Protein AF-A0AAW1TQQ9-F1 (afdb_monomer_lite)

InterPro domains:
  IPR001971 Small ribosomal subunit protein uS11 [PF00411] (1-68)
  IPR001971 Small ribosomal subunit protein uS11 [PTHR11759] (1-68)
  IPR036967 Small ribosomal subunit protein uS11 superfamily [G3DSA:3.30.420.80] (19-71)

Radius of gyration: 15.38 Å; chains: 1; bounding box: 36×35×35 Å

pLDDT: mean 80.41, std 11.08, range [51.25, 92.69]

Foldseek 3Di:
DQDPDPVCCLPLVVLLPDAAAAAL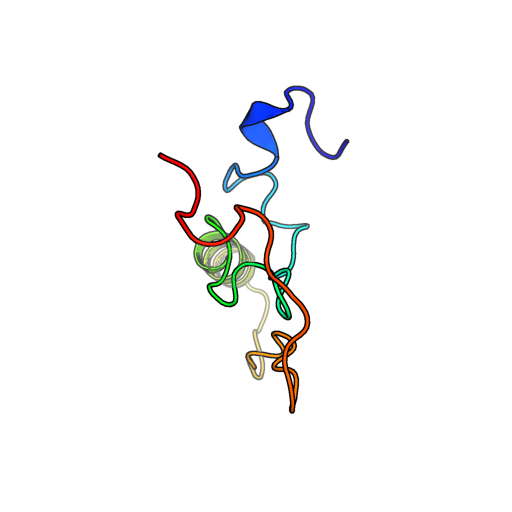DDLDTGNNPVVNVVVCVVVVHDDDDDDRPHDDDPDHDDHPQPPVRDD

Structure (mmCIF, N/CA/C/O backbone):
data_AF-A0AAW1TQQ9-F1
#
_entry.id   AF-A0AAW1TQQ9-F1
#
loop_
_atom_site.group_PDB
_atom_site.id
_atom_site.type_symbol
_atom_site.label_atom_id
_atom_site.label_alt_id
_atom_site.label_comp_id
_atom_site.label_asym_id
_atom_site.label_entity_id
_atom_site.label_seq_id
_atom_site.pdbx_PDB_ins_code
_atom_site.Cartn_x
_atom_site.Cartn_y
_atom_site.Cartn_z
_atom_site.occupancy
_atom_site.B_iso_or_equiv
_atom_site.auth_seq_id
_atom_site.auth_comp_id
_atom_site.auth_asym_id
_atom_site.auth_atom_id
_atom_site.pdbx_PDB_model_num
ATOM 1 N N . MET A 1 1 ? -8.655 11.634 -9.512 1.00 51.25 1 MET A N 1
ATOM 2 C CA . MET A 1 1 ? -7.573 11.609 -8.504 1.00 51.25 1 MET A CA 1
ATOM 3 C C . MET A 1 1 ? -8.210 11.633 -7.123 1.00 51.25 1 MET A C 1
ATOM 5 O O . MET A 1 1 ? -9.219 12.307 -6.959 1.00 51.25 1 MET A O 1
ATOM 9 N N . LYS A 1 2 ? -7.712 10.835 -6.169 1.00 56.16 2 LYS A N 1
ATOM 10 C CA . LYS A 1 2 ? -8.321 10.686 -4.825 1.00 56.16 2 LYS A CA 1
ATOM 11 C C . LYS A 1 2 ? -7.994 11.852 -3.876 1.00 56.16 2 LYS A C 1
ATOM 13 O O . LYS A 1 2 ? -8.587 11.946 -2.810 1.00 56.16 2 LYS A O 1
ATOM 18 N N . VAL A 1 3 ? -7.100 12.750 -4.286 1.00 60.72 3 VAL A N 1
ATOM 19 C CA . VAL A 1 3 ? -6.670 13.955 -3.566 1.00 60.72 3 VAL A CA 1
ATOM 20 C C . VAL A 1 3 ? -6.358 15.073 -4.566 1.00 60.72 3 VAL A C 1
ATOM 22 O O . VAL A 1 3 ? -6.179 14.812 -5.754 1.00 60.72 3 VAL A O 1
ATOM 25 N N . LYS A 1 4 ? -6.344 16.325 -4.091 1.00 72.31 4 LYS A N 1
ATOM 26 C CA . LYS A 1 4 ? -6.258 17.539 -4.925 1.00 72.31 4 LYS A CA 1
ATOM 27 C C . LYS A 1 4 ? -4.842 17.838 -5.442 1.00 72.31 4 LYS A C 1
ATOM 29 O O . LYS A 1 4 ? -4.703 18.626 -6.369 1.00 72.31 4 LYS A O 1
ATOM 34 N N . ALA A 1 5 ? -3.816 17.232 -4.845 1.00 76.62 5 ALA A N 1
ATOM 35 C CA . ALA A 1 5 ? -2.426 17.379 -5.253 1.00 76.62 5 ALA A CA 1
ATOM 36 C C . ALA A 1 5 ? -1.811 16.015 -5.584 1.00 76.62 5 ALA A C 1
ATOM 38 O O . ALA A 1 5 ? -1.914 15.079 -4.792 1.00 76.62 5 ALA A O 1
ATOM 39 N N . ASP A 1 6 ? -1.099 15.933 -6.709 1.00 74.50 6 ASP A N 1
ATOM 40 C CA . ASP A 1 6 ? -0.462 14.695 -7.189 1.00 74.50 6 ASP A CA 1
ATOM 41 C C . ASP A 1 6 ? 0.582 14.139 -6.203 1.00 74.50 6 ASP A C 1
ATOM 43 O O . ASP A 1 6 ? 0.827 12.937 -6.137 1.00 74.50 6 ASP A O 1
ATOM 47 N N . ARG A 1 7 ? 1.186 15.010 -5.380 1.00 73.38 7 ARG A N 1
ATOM 48 C CA . ARG A 1 7 ? 2.128 14.603 -4.323 1.00 73.38 7 ARG A CA 1
ATOM 49 C C . ARG A 1 7 ? 1.464 13.820 -3.191 1.00 73.38 7 ARG A C 1
ATOM 51 O O . ARG A 1 7 ? 2.133 13.017 -2.544 1.00 73.38 7 ARG A O 1
ATOM 58 N N . ASP A 1 8 ? 0.175 14.046 -2.957 1.00 72.06 8 ASP A N 1
ATOM 59 C CA . ASP A 1 8 ? -0.538 13.485 -1.812 1.00 72.06 8 ASP A CA 1
ATOM 60 C C . ASP A 1 8 ? -1.145 12.113 -2.121 1.00 72.06 8 ASP A C 1
ATOM 62 O O . ASP A 1 8 ? -1.715 11.479 -1.236 1.00 72.06 8 ASP A O 1
ATOM 66 N N . GLU A 1 9 ? -1.022 11.608 -3.350 1.00 66.19 9 GLU A N 1
ATOM 67 C CA . GLU A 1 9 ? -1.557 10.291 -3.721 1.00 66.19 9 GLU A CA 1
ATOM 68 C C . GLU A 1 9 ? -0.877 9.143 -2.956 1.00 66.19 9 GLU A C 1
ATOM 70 O O . GLU A 1 9 ? -1.483 8.094 -2.739 1.00 66.19 9 GLU A O 1
ATOM 75 N N . ALA A 1 10 ? 0.358 9.368 -2.493 1.00 64.38 10 ALA A N 1
ATOM 76 C CA . ALA A 1 10 ? 1.103 8.479 -1.600 1.00 64.38 10 ALA A CA 1
ATOM 77 C C . ALA A 1 10 ? 1.019 8.896 -0.116 1.00 64.38 10 ALA A C 1
ATOM 79 O O . ALA A 1 10 ? 1.705 8.318 0.730 1.00 64.38 10 ALA A O 1
ATOM 80 N N . SER A 1 11 ? 0.215 9.912 0.217 1.00 69.44 11 SER A N 1
ATOM 81 C CA . SER A 1 11 ? 0.001 10.343 1.598 1.00 69.44 11 SER A CA 1
AT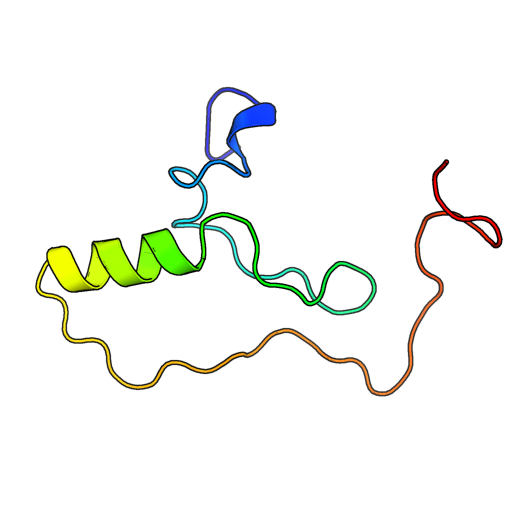OM 82 C C . SER A 1 11 ? -0.722 9.245 2.388 1.00 69.44 11 SER A C 1
ATOM 84 O O . SER A 1 11 ? -1.622 8.593 1.847 1.00 69.44 11 SER A O 1
ATOM 86 N N . PRO A 1 12 ? -0.434 9.077 3.692 1.00 67.56 12 PRO A N 1
ATOM 87 C CA . PRO A 1 12 ? -1.195 8.189 4.574 1.00 67.56 12 PRO A CA 1
ATOM 88 C C . PRO A 1 12 ? -2.712 8.427 4.530 1.00 67.56 12 PRO A C 1
ATOM 90 O O . PRO A 1 12 ? -3.483 7.504 4.783 1.00 67.56 12 PRO A O 1
ATOM 93 N N . TYR A 1 13 ? -3.134 9.649 4.185 1.00 61.41 13 TYR A N 1
ATOM 94 C CA . TYR A 1 13 ? -4.538 10.024 4.012 1.00 61.41 13 TYR A CA 1
ATOM 95 C C . TYR A 1 13 ? -5.170 9.387 2.758 1.00 61.41 13 TYR A C 1
ATOM 97 O O . TYR A 1 13 ? -6.315 8.946 2.792 1.00 61.41 13 TYR A O 1
ATOM 105 N N . ALA A 1 14 ? -4.412 9.272 1.662 1.00 61.66 14 ALA A N 1
ATOM 106 C CA . ALA A 1 14 ? -4.847 8.632 0.417 1.00 61.66 14 ALA A CA 1
ATOM 107 C C . ALA A 1 14 ? -4.697 7.096 0.448 1.00 61.66 14 ALA A C 1
ATOM 109 O O . ALA A 1 14 ? -5.402 6.383 -0.273 1.00 61.66 14 ALA A O 1
ATOM 110 N N . ALA A 1 15 ? -3.821 6.576 1.317 1.00 64.38 15 ALA A N 1
ATOM 111 C CA . ALA A 1 15 ? -3.524 5.150 1.450 1.00 64.38 15 ALA A CA 1
ATOM 112 C C . ALA A 1 15 ? -4.725 4.285 1.872 1.00 64.38 15 ALA A C 1
ATOM 114 O O . ALA A 1 15 ? -4.724 3.088 1.595 1.00 64.38 15 ALA A O 1
ATOM 115 N N . MET A 1 16 ? -5.785 4.875 2.447 1.00 58.66 16 MET A N 1
ATOM 116 C CA . MET A 1 16 ? -7.065 4.184 2.696 1.00 58.66 16 MET A CA 1
ATOM 117 C C . MET A 1 16 ? -7.661 3.533 1.440 1.00 58.66 16 MET A C 1
ATOM 119 O O . MET A 1 16 ? -8.530 2.672 1.543 1.00 58.66 16 MET A O 1
ATOM 123 N N . LEU A 1 17 ? -7.199 3.935 0.256 1.00 52.78 17 LEU A N 1
ATOM 124 C CA . LEU A 1 17 ? -7.789 3.571 -1.018 1.00 52.78 17 LEU A CA 1
ATOM 125 C C . LEU A 1 17 ? -6.786 2.961 -2.020 1.00 52.78 17 LEU A C 1
ATOM 127 O O . LEU A 1 17 ? -7.139 2.846 -3.202 1.00 52.78 17 LEU A O 1
ATOM 131 N N . ALA A 1 18 ? -5.562 2.616 -1.592 1.00 56.88 18 ALA A N 1
ATOM 132 C CA . ALA A 1 18 ? -4.467 2.184 -2.469 1.00 56.88 18 ALA A CA 1
ATOM 133 C C . ALA A 1 18 ? -3.841 0.841 -2.032 1.00 56.88 18 ALA A C 1
ATOM 135 O O . ALA A 1 18 ? -3.366 0.700 -0.909 1.00 56.88 18 ALA A O 1
ATOM 136 N N . GLY A 1 19 ? -3.822 -0.145 -2.939 1.00 62.12 19 GLY A N 1
ATOM 137 C CA . GLY A 1 19 ? -3.179 -1.454 -2.744 1.00 62.12 19 GLY A CA 1
ATOM 138 C C . GLY A 1 19 ? -1.721 -1.498 -3.227 1.00 62.12 19 GLY A C 1
ATOM 139 O O . GLY A 1 19 ? -1.275 -0.627 -3.978 1.00 62.12 19 GLY A O 1
ATOM 140 N N . ALA A 1 20 ? -0.969 -2.527 -2.817 1.00 65.44 20 ALA A N 1
ATOM 141 C CA . ALA A 1 20 ? 0.386 -2.776 -3.317 1.00 65.44 20 ALA A CA 1
ATOM 142 C C . ALA A 1 20 ? 0.354 -3.137 -4.814 1.00 65.44 20 ALA A C 1
ATOM 144 O O . ALA A 1 20 ? -0.491 -3.909 -5.261 1.00 65.44 20 ALA A O 1
ATOM 145 N N . THR A 1 21 ? 1.257 -2.562 -5.614 1.00 76.31 21 THR A N 1
ATOM 146 C CA . THR A 1 21 ? 1.177 -2.667 -7.084 1.00 76.31 21 THR A CA 1
ATOM 147 C C . THR A 1 21 ? 1.687 -4.007 -7.628 1.00 76.31 21 THR A C 1
ATOM 149 O O . THR A 1 21 ? 1.212 -4.449 -8.671 1.00 76.31 21 THR A O 1
ATOM 152 N N . GLY A 1 22 ? 2.646 -4.647 -6.945 1.00 80.94 22 GLY A N 1
ATOM 153 C CA . GLY A 1 22 ? 3.151 -5.986 -7.265 1.00 80.94 22 GLY A CA 1
ATOM 154 C C . GLY A 1 22 ? 3.812 -6.142 -8.641 1.00 80.94 22 GLY A C 1
ATOM 155 O O . GLY A 1 22 ? 4.144 -5.172 -9.336 1.00 80.94 22 GLY A O 1
ATOM 156 N N . GLY A 1 23 ? 4.046 -7.399 -9.024 1.00 84.00 23 GLY A N 1
ATOM 157 C CA . GLY A 1 23 ? 4.599 -7.776 -10.324 1.00 84.00 23 GLY A CA 1
ATOM 158 C C . GLY A 1 23 ? 5.980 -7.172 -10.585 1.00 84.00 23 GLY A C 1
ATOM 159 O O . GLY A 1 23 ? 6.926 -7.346 -9.816 1.00 84.00 23 GLY A O 1
ATOM 160 N N . ASN A 1 24 ? 6.083 -6.427 -11.685 1.00 81.50 24 ASN A N 1
ATOM 161 C CA . ASN A 1 24 ? 7.311 -5.759 -12.114 1.00 81.50 24 ASN A CA 1
ATOM 162 C C . ASN A 1 24 ? 7.607 -4.436 -11.397 1.00 81.50 24 ASN A C 1
ATOM 164 O O . ASN A 1 24 ? 8.669 -3.838 -11.604 1.00 81.50 24 ASN A O 1
ATOM 168 N N . LYS A 1 25 ? 6.678 -3.958 -10.569 1.00 84.00 25 LYS A N 1
ATOM 169 C CA . LYS A 1 25 ? 6.827 -2.742 -9.764 1.00 84.00 25 LYS A CA 1
ATOM 170 C C . LYS A 1 25 ? 7.260 -3.122 -8.347 1.00 84.00 25 LYS A C 1
ATOM 172 O O . LYS A 1 25 ? 7.915 -4.147 -8.159 1.00 84.00 25 LYS A O 1
ATOM 177 N N . THR A 1 26 ? 7.031 -2.251 -7.369 1.00 81.75 26 THR A N 1
ATOM 178 C CA . THR A 1 26 ? 7.371 -2.554 -5.979 1.00 81.75 26 THR A CA 1
ATOM 179 C C . THR A 1 26 ? 6.466 -3.657 -5.437 1.00 81.75 26 THR A C 1
ATOM 181 O O . THR A 1 26 ? 5.255 -3.643 -5.659 1.00 81.75 26 THR A O 1
ATOM 184 N N . LYS A 1 27 ? 7.081 -4.612 -4.738 1.00 85.25 27 LYS A N 1
ATOM 185 C CA . LYS A 1 27 ? 6.385 -5.644 -3.961 1.00 85.25 27 LYS A CA 1
ATOM 186 C C . LYS A 1 27 ? 6.189 -5.214 -2.506 1.00 85.25 27 LYS A C 1
ATOM 188 O O . LYS A 1 27 ? 5.443 -5.847 -1.780 1.00 85.25 27 LYS A O 1
ATOM 193 N N . ALA A 1 28 ? 6.869 -4.148 -2.081 1.00 82.69 28 ALA A N 1
ATOM 194 C CA . ALA A 1 28 ? 6.695 -3.610 -0.746 1.00 82.69 28 ALA A CA 1
ATOM 195 C C . ALA A 1 28 ? 5.347 -2.873 -0.661 1.00 82.69 28 ALA A C 1
ATOM 197 O O . ALA A 1 28 ? 5.024 -2.108 -1.582 1.00 82.69 28 ALA A O 1
ATOM 198 N N . PRO A 1 29 ? 4.590 -3.056 0.432 1.00 83.00 29 PRO A N 1
ATOM 199 C CA . PRO A 1 29 ? 3.419 -2.245 0.724 1.00 83.00 29 PRO A CA 1
ATOM 200 C C . PRO A 1 29 ? 3.760 -0.752 0.694 1.00 83.00 29 PRO A C 1
ATOM 202 O O . PRO A 1 29 ? 4.833 -0.334 1.133 1.00 83.00 29 PRO A O 1
ATOM 205 N N . GLY A 1 30 ? 2.843 0.053 0.158 1.00 83.00 30 GLY A N 1
ATOM 206 C CA . GLY A 1 30 ? 3.041 1.493 0.033 1.00 83.00 30 GLY A CA 1
ATOM 207 C C . GLY A 1 30 ? 3.085 2.218 1.386 1.00 83.00 30 GLY A C 1
ATOM 208 O O . GLY A 1 30 ? 2.586 1.700 2.396 1.00 83.00 30 GLY A O 1
ATOM 209 N N . PRO A 1 31 ? 3.645 3.441 1.416 1.00 78.75 31 PRO A N 1
ATOM 210 C CA . PRO A 1 31 ? 3.564 4.300 2.589 1.00 78.75 31 PRO A CA 1
ATOM 211 C C . PRO A 1 31 ? 2.086 4.530 2.938 1.00 78.75 31 PRO A C 1
ATOM 213 O O . PRO A 1 31 ? 1.305 5.010 2.125 1.00 78.75 31 PRO A O 1
ATOM 216 N N . GLY A 1 32 ? 1.693 4.112 4.141 1.00 82.38 32 GLY A N 1
ATOM 217 C CA . GLY A 1 32 ? 0.319 4.213 4.637 1.00 82.38 32 GLY A CA 1
ATOM 218 C C . GLY A 1 32 ? -0.445 2.889 4.768 1.00 82.38 32 GLY A C 1
ATOM 219 O O . GLY A 1 32 ? -1.507 2.867 5.386 1.00 82.38 32 GLY A O 1
ATOM 220 N N . ALA A 1 33 ? 0.107 1.756 4.320 1.00 83.75 33 ALA A N 1
ATOM 221 C CA . ALA A 1 33 ? -0.530 0.448 4.536 1.00 83.75 33 ALA A CA 1
ATOM 222 C C . ALA A 1 33 ? -0.801 0.169 6.033 1.00 83.75 33 ALA A C 1
ATOM 224 O O . ALA A 1 33 ? -1.899 -0.211 6.434 1.00 83.75 33 ALA A O 1
ATOM 225 N N . GLN A 1 34 ? 0.183 0.451 6.891 1.00 87.12 34 GLN A N 1
ATOM 226 C CA . GLN A 1 34 ? 0.054 0.280 8.342 1.00 87.12 34 GLN A CA 1
ATOM 227 C C . GLN A 1 34 ? -0.864 1.317 9.002 1.00 87.12 34 GLN A C 1
ATOM 229 O O . GLN A 1 34 ? -1.528 1.009 9.993 1.00 87.12 34 GLN A O 1
ATOM 234 N N . SER A 1 35 ? -0.930 2.549 8.484 1.00 86.25 35 SER A N 1
ATOM 235 C CA . SER A 1 35 ? -1.802 3.576 9.067 1.00 86.25 35 SER A CA 1
ATOM 236 C C . SER A 1 35 ? -3.277 3.245 8.869 1.00 86.25 35 SER A C 1
ATOM 238 O O . SER A 1 35 ? -4.061 3.491 9.782 1.00 86.25 35 SER A O 1
ATOM 240 N N . VAL A 1 36 ? -3.640 2.624 7.742 1.00 85.00 36 VAL A N 1
ATOM 241 C CA . VAL A 1 36 ? -5.013 2.168 7.476 1.00 85.00 36 VAL A CA 1
ATOM 242 C C . VAL A 1 36 ? -5.446 1.123 8.497 1.00 85.00 36 VAL A C 1
ATOM 244 O O . VAL A 1 36 ? -6.452 1.320 9.170 1.00 85.00 36 VAL A O 1
ATOM 247 N N . VAL A 1 37 ? -4.655 0.066 8.700 1.00 87.50 37 VAL A N 1
ATOM 248 C CA . VAL A 1 37 ? -4.968 -0.989 9.684 1.00 87.50 37 VAL A CA 1
ATOM 249 C C . VAL A 1 37 ? -5.150 -0.397 11.085 1.00 87.50 37 VAL A C 1
ATOM 251 O O . VAL A 1 37 ? -6.126 -0.695 11.773 1.00 87.50 37 VAL A O 1
ATOM 254 N N . ARG A 1 38 ? -4.255 0.514 11.488 1.00 89.25 38 ARG A N 1
ATOM 255 C CA . ARG A 1 38 ? -4.351 1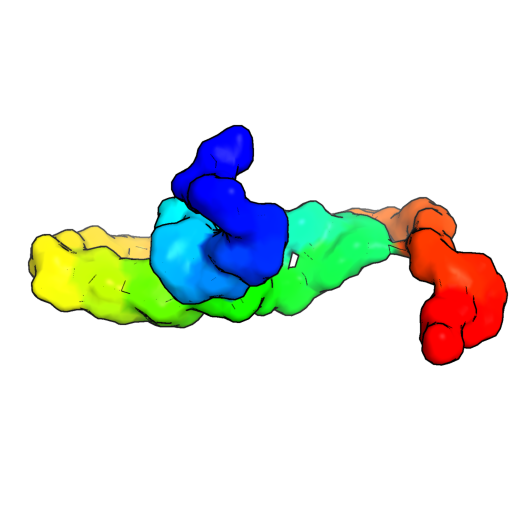.210 12.779 1.00 89.25 38 ARG A CA 1
ATOM 256 C C . ARG A 1 38 ? -5.584 2.113 12.880 1.00 89.25 38 ARG A C 1
ATOM 258 O O . ARG A 1 38 ? -6.101 2.286 13.978 1.00 89.25 38 ARG A O 1
ATOM 265 N N . ALA A 1 39 ? -6.037 2.726 11.788 1.00 88.06 39 ALA A N 1
ATOM 266 C CA . ALA A 1 39 ? -7.250 3.543 11.778 1.00 88.06 39 ALA A CA 1
ATOM 267 C C . ALA A 1 39 ? -8.508 2.674 11.922 1.00 88.06 39 ALA A C 1
ATOM 269 O O . ALA A 1 39 ? -9.337 2.951 12.784 1.00 88.06 39 ALA A O 1
ATOM 270 N N . LEU A 1 40 ? -8.603 1.575 11.165 1.00 86.75 40 LEU A N 1
ATOM 271 C CA . LEU A 1 40 ? -9.730 0.635 11.237 1.00 86.75 40 LEU A CA 1
ATOM 272 C C . LEU A 1 40 ? -9.868 0.027 12.642 1.00 86.75 40 LEU A C 1
ATOM 274 O O . LEU A 1 40 ? -10.971 -0.027 13.186 1.00 86.75 40 LEU A O 1
ATOM 278 N N . ALA A 1 41 ? -8.744 -0.348 13.261 1.00 90.19 41 ALA A N 1
ATOM 279 C CA . ALA A 1 41 ? -8.719 -0.848 14.634 1.00 90.19 41 ALA A CA 1
ATOM 280 C C . ALA A 1 41 ? -9.195 0.201 15.661 1.00 90.19 41 ALA A C 1
ATOM 282 O O . ALA A 1 41 ? -9.849 -0.150 16.640 1.00 90.19 41 ALA A O 1
ATOM 283 N N . ARG A 1 42 ? -8.906 1.494 15.437 1.00 91.81 42 ARG A N 1
ATOM 284 C CA . ARG A 1 42 ? -9.383 2.596 16.297 1.00 91.81 42 ARG A CA 1
ATOM 285 C C . ARG A 1 42 ? -10.862 2.908 16.113 1.00 91.81 42 ARG A C 1
ATOM 287 O O . ARG A 1 42 ? -11.508 3.287 17.079 1.00 91.81 42 ARG A O 1
ATOM 294 N N . CYS A 1 43 ? -11.404 2.708 14.915 1.00 90.94 43 CYS A N 1
ATOM 295 C CA . CYS A 1 43 ? -12.839 2.818 14.640 1.00 90.94 43 CYS A CA 1
ATOM 296 C C . CYS A 1 43 ? -13.652 1.631 15.197 1.00 90.94 43 CYS A C 1
ATOM 298 O O . CYS A 1 43 ? -14.790 1.426 14.785 1.00 90.94 43 CYS A O 1
ATOM 300 N N . SER A 1 44 ? -13.066 0.830 16.096 1.00 87.00 44 SER A N 1
ATOM 301 C CA . SER A 1 44 ? -13.693 -0.329 16.740 1.00 87.00 44 SER A CA 1
ATOM 302 C C . SER A 1 44 ? -14.203 -1.398 15.765 1.00 87.00 44 SER A C 1
ATOM 304 O O . SER A 1 44 ? -15.065 -2.203 16.118 1.00 87.00 44 SER A O 1
ATOM 306 N N . MET A 1 45 ? -13.651 -1.457 14.548 1.00 90.31 45 MET A N 1
ATOM 307 C CA . MET A 1 45 ? -13.940 -2.544 13.616 1.00 90.31 45 MET A CA 1
ATOM 308 C C . MET A 1 45 ? -13.118 -3.782 13.973 1.00 90.31 45 MET A C 1
ATOM 310 O O . MET A 1 45 ? -11.905 -3.708 14.173 1.00 90.31 45 MET A O 1
ATOM 314 N N . LYS A 1 46 ? -13.779 -4.943 14.043 1.00 90.06 46 LYS A N 1
ATOM 315 C CA . LYS A 1 46 ? -13.111 -6.225 14.291 1.00 90.06 46 LYS A CA 1
ATOM 316 C C . LYS A 1 46 ? -12.390 -6.675 13.025 1.00 90.06 46 LYS A C 1
ATOM 318 O O . LYS A 1 46 ? -13.026 -7.012 12.030 1.00 90.06 46 LYS A O 1
ATOM 323 N N . ILE A 1 47 ? -11.063 -6.683 13.075 1.00 88.00 47 ILE A N 1
ATOM 32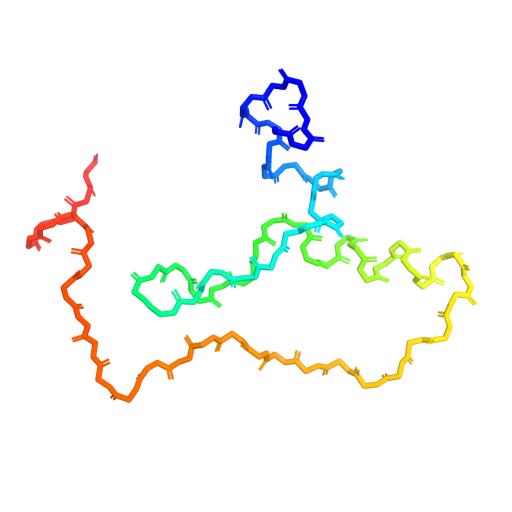4 C CA . ILE A 1 47 ? -10.223 -7.174 11.984 1.00 88.00 47 ILE A CA 1
ATOM 325 C C . ILE A 1 47 ? -10.079 -8.692 12.137 1.00 88.00 47 ILE A C 1
ATOM 327 O O . ILE A 1 47 ? -9.754 -9.176 13.218 1.00 88.00 47 ILE A O 1
ATOM 331 N N . GLY A 1 48 ? -10.369 -9.433 11.066 1.00 91.06 48 GLY A N 1
ATOM 332 C CA . GLY A 1 48 ? -10.219 -10.887 11.005 1.00 91.06 48 GLY A CA 1
ATOM 333 C C . GLY A 1 48 ? -8.796 -11.295 10.619 1.00 91.06 48 GLY A C 1
ATOM 334 O O . GLY A 1 48 ? -7.830 -10.940 11.288 1.00 91.06 48 GLY A O 1
ATOM 335 N N . ARG A 1 49 ? -8.657 -12.040 9.519 1.00 92.69 49 ARG A N 1
ATOM 336 C CA . ARG A 1 49 ? -7.344 -12.399 8.964 1.00 92.69 49 ARG A CA 1
ATOM 337 C C . ARG A 1 49 ? -6.821 -11.285 8.064 1.00 92.69 49 ARG A C 1
ATOM 339 O O . ARG A 1 49 ? -7.582 -10.705 7.294 1.00 92.69 49 ARG A O 1
ATOM 346 N N . ILE A 1 50 ? -5.524 -11.018 8.164 1.00 89.06 50 ILE A N 1
ATOM 347 C CA . ILE A 1 50 ? -4.798 -10.121 7.265 1.00 89.06 50 ILE A CA 1
ATOM 348 C C . ILE A 1 50 ? -3.817 -10.981 6.476 1.00 89.06 50 ILE A C 1
ATOM 350 O O . ILE A 1 50 ? 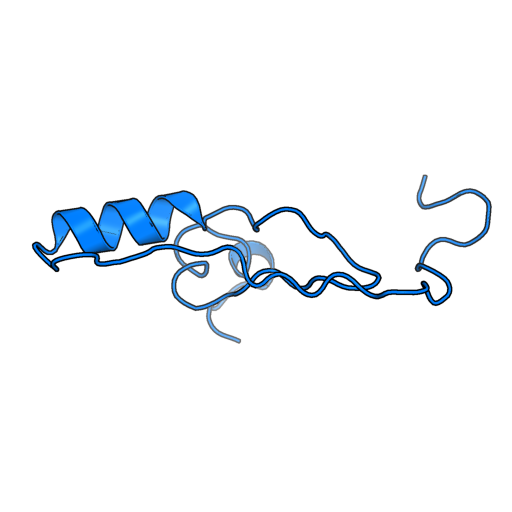-3.016 -11.696 7.075 1.00 89.06 50 ILE A O 1
ATOM 354 N N . GLU A 1 51 ? -3.874 -10.895 5.152 1.00 89.12 51 GLU A N 1
ATOM 355 C CA . GLU A 1 51 ? -3.015 -11.651 4.240 1.00 89.12 51 GLU A CA 1
ATOM 356 C C . GLU A 1 51 ? -2.350 -10.703 3.237 1.00 89.12 51 GLU A C 1
ATOM 358 O O . GLU A 1 51 ? -2.946 -9.707 2.816 1.00 89.12 51 GLU A O 1
ATOM 363 N N . ASP A 1 52 ? -1.104 -11.005 2.862 1.00 86.69 52 ASP A N 1
ATOM 364 C CA . ASP A 1 52 ? -0.409 -10.304 1.783 1.00 86.69 52 ASP A CA 1
ATOM 365 C C . ASP A 1 52 ? -0.718 -10.988 0.449 1.00 86.69 52 ASP A C 1
ATOM 367 O O . ASP A 1 52 ? -0.236 -12.081 0.163 1.00 86.69 52 ASP A O 1
ATOM 371 N N . VAL A 1 53 ? -1.536 -10.324 -0.366 1.00 87.62 53 VAL A N 1
ATOM 372 C CA . VAL A 1 53 ? -1.948 -10.790 -1.700 1.00 87.62 53 VAL A CA 1
ATOM 373 C C . VAL A 1 53 ? -1.204 -10.062 -2.821 1.00 87.62 53 VAL A C 1
ATOM 375 O O . VAL A 1 53 ? -1.675 -10.011 -3.960 1.00 87.62 53 VAL A O 1
ATOM 378 N N . THR A 1 54 ? -0.051 -9.456 -2.519 1.00 87.75 54 THR A N 1
ATOM 379 C CA . THR A 1 54 ? 0.754 -8.754 -3.522 1.00 87.75 54 THR A CA 1
ATOM 380 C C . THR A 1 54 ? 1.153 -9.720 -4.648 1.00 87.75 54 THR A C 1
ATOM 382 O O . THR A 1 54 ? 1.800 -10.731 -4.374 1.00 87.75 54 THR A O 1
ATOM 385 N N . PRO A 1 55 ? 0.838 -9.429 -5.927 1.00 87.81 55 PRO A N 1
ATOM 386 C CA . PRO A 1 55 ? 1.136 -10.348 -7.024 1.00 87.81 55 PRO A CA 1
ATOM 387 C C . PRO A 1 55 ? 2.638 -10.648 -7.155 1.00 87.81 55 PRO A C 1
ATOM 389 O O . PRO A 1 55 ? 3.435 -9.754 -7.470 1.00 87.81 55 PRO A O 1
ATOM 392 N N . ILE A 1 56 ? 3.019 -11.914 -6.961 1.00 88.00 56 ILE A N 1
ATOM 393 C CA . ILE A 1 56 ? 4.365 -12.439 -7.225 1.00 88.00 56 ILE A CA 1
ATOM 394 C C . ILE A 1 56 ? 4.297 -13.245 -8.525 1.00 88.00 56 ILE A C 1
ATOM 396 O O . ILE A 1 56 ? 3.605 -14.259 -8.566 1.00 88.00 56 ILE A O 1
ATOM 400 N N . PRO A 1 57 ? 4.975 -12.809 -9.597 1.00 86.75 57 PRO A N 1
ATOM 401 C CA . PRO A 1 57 ? 4.905 -13.517 -10.861 1.00 86.75 57 PRO A CA 1
ATOM 402 C C . PRO A 1 57 ? 5.904 -14.688 -10.862 1.00 86.75 57 PRO A C 1
ATOM 404 O O . PRO A 1 57 ? 6.998 -14.555 -10.309 1.00 86.75 57 PRO A O 1
ATOM 407 N N . SER A 1 58 ? 5.524 -15.822 -11.462 1.00 87.75 58 SER A N 1
ATOM 408 C CA . SER A 1 58 ? 6.382 -17.017 -11.571 1.00 87.75 58 SER A CA 1
ATOM 409 C C . SER A 1 58 ? 7.660 -16.735 -12.366 1.00 87.75 58 SER A C 1
ATOM 411 O O . SER A 1 58 ? 8.736 -17.147 -11.954 1.00 87.75 58 SER A O 1
ATOM 413 N N . ASP A 1 59 ? 7.531 -15.944 -13.434 1.00 87.31 59 ASP A N 1
ATOM 414 C CA . ASP A 1 59 ? 8.620 -15.351 -14.212 1.00 87.31 59 ASP A CA 1
ATOM 415 C C . ASP A 1 59 ? 8.418 -13.837 -14.320 1.00 87.31 59 ASP A C 1
ATOM 417 O O . ASP A 1 59 ? 7.314 -13.326 -14.138 1.00 87.31 59 ASP A O 1
ATOM 421 N N . SER A 1 60 ? 9.474 -13.081 -14.625 1.00 83.88 60 SER A N 1
ATOM 422 C CA . SER A 1 60 ? 9.392 -11.614 -14.689 1.00 83.88 60 SER A CA 1
ATOM 423 C C . SER A 1 60 ? 9.451 -11.072 -16.114 1.00 83.88 60 SER A C 1
ATOM 425 O O . SER A 1 60 ? 10.151 -11.603 -16.972 1.00 83.88 60 SER A O 1
ATOM 427 N N . THR A 1 61 ? 8.757 -9.959 -16.360 1.00 87.19 61 THR A N 1
ATOM 428 C CA . THR A 1 61 ? 8.969 -9.162 -17.578 1.00 87.19 61 THR A CA 1
ATOM 429 C C . THR A 1 61 ? 10.082 -8.131 -17.333 1.00 87.19 61 THR A C 1
ATOM 431 O O . THR A 1 61 ? 10.582 -7.983 -16.215 1.00 87.19 61 THR A O 1
ATOM 434 N N . ARG A 1 62 ? 10.510 -7.355 -18.335 1.00 89.00 62 ARG A N 1
ATOM 435 C CA . ARG A 1 62 ? 11.569 -6.342 -18.139 1.00 89.00 62 ARG A CA 1
ATOM 436 C C . ARG A 1 62 ? 11.082 -5.158 -17.282 1.00 89.00 62 ARG A C 1
ATOM 438 O O . ARG A 1 62 ? 10.076 -4.530 -17.611 1.00 89.00 62 ARG A O 1
ATOM 445 N N . ARG A 1 63 ? 11.805 -4.803 -16.208 1.00 88.00 63 ARG A N 1
ATOM 446 C CA . ARG A 1 63 ? 11.497 -3.620 -15.369 1.00 88.00 63 ARG A CA 1
ATOM 447 C C . ARG A 1 63 ? 11.888 -2.304 -16.063 1.00 88.00 63 ARG A C 1
ATOM 449 O O . ARG A 1 63 ? 12.799 -2.260 -16.891 1.00 88.00 63 ARG A O 1
ATOM 456 N N . LYS A 1 64 ? 11.214 -1.208 -15.694 1.00 88.62 64 LYS A N 1
ATOM 457 C CA . LYS A 1 64 ? 11.547 0.160 -16.139 1.00 88.62 64 LYS A CA 1
ATOM 458 C C . LYS A 1 64 ? 12.917 0.581 -15.574 1.00 88.62 64 LYS A C 1
ATOM 460 O O . LYS A 1 64 ? 13.227 0.244 -14.438 1.00 88.62 64 LYS A O 1
ATOM 465 N N . GLY A 1 65 ? 13.715 1.324 -16.352 1.00 89.50 65 GLY A N 1
ATOM 466 C CA . GLY A 1 65 ? 15.038 1.838 -15.940 1.00 89.50 65 GLY A CA 1
ATOM 467 C C . GLY A 1 65 ? 16.239 1.302 -16.735 1.00 89.50 65 GLY A C 1
ATOM 468 O O . GLY A 1 65 ? 17.364 1.738 -16.519 1.00 89.50 65 GLY A O 1
ATOM 469 N N . GLY A 1 66 ? 16.033 0.384 -17.687 1.00 88.44 66 GLY A N 1
ATOM 470 C CA . GLY A 1 66 ? 17.126 -0.166 -18.500 1.00 88.44 66 GLY A CA 1
ATOM 471 C C . GLY A 1 66 ? 18.156 -0.953 -17.674 1.00 88.44 66 GLY A C 1
ATOM 472 O O . GLY A 1 66 ? 17.908 -1.304 -16.527 1.00 88.44 66 GLY A O 1
ATOM 473 N N . ARG A 1 67 ? 19.327 -1.256 -18.255 1.00 88.25 67 ARG A N 1
ATOM 474 C CA . ARG A 1 67 ? 20.354 -2.090 -17.589 1.00 88.25 67 ARG A CA 1
ATOM 475 C C . ARG A 1 67 ? 21.003 -1.407 -16.380 1.00 88.25 67 ARG A C 1
ATOM 477 O O . ARG A 1 67 ? 21.419 -2.087 -15.455 1.00 88.25 67 ARG A O 1
ATOM 484 N N . ARG A 1 68 ? 21.119 -0.075 -16.408 1.00 91.19 68 ARG A N 1
ATOM 485 C CA . ARG A 1 68 ? 21.806 0.712 -15.368 1.00 91.19 68 ARG A CA 1
ATOM 486 C C . ARG A 1 68 ? 20.863 1.295 -14.310 1.00 91.19 68 ARG A C 1
ATOM 488 O O . ARG A 1 68 ? 21.355 1.910 -13.375 1.00 91.19 68 ARG A O 1
ATOM 495 N N . GLY A 1 69 ? 19.550 1.100 -14.454 1.00 89.00 69 GLY A N 1
ATOM 496 C CA . GLY A 1 69 ? 18.545 1.659 -13.552 1.00 89.00 69 GLY A CA 1
ATOM 497 C C . GLY A 1 69 ? 18.373 3.177 -13.680 1.00 89.00 69 GLY A C 1
ATOM 498 O O . GLY A 1 69 ? 18.987 3.828 -14.527 1.00 89.00 69 GLY A O 1
ATOM 499 N N . SER A 1 70 ? 17.511 3.727 -12.823 1.00 86.81 70 SER A N 1
ATOM 500 C CA . SER A 1 70 ? 17.450 5.172 -12.577 1.00 86.81 70 SER A CA 1
ATOM 501 C C . SER A 1 70 ? 18.691 5.592 -11.787 1.00 86.81 70 SER A C 1
ATOM 503 O O . SER A 1 70 ? 19.060 4.886 -10.850 1.00 86.81 70 SER A O 1
ATOM 505 N N . ARG A 1 71 ? 19.315 6.710 -12.165 1.00 84.12 71 ARG A N 1
ATOM 506 C CA . ARG A 1 71 ? 20.402 7.358 -11.418 1.00 84.12 71 ARG A CA 1
ATOM 507 C C . ARG A 1 71 ? 19.890 8.634 -10.780 1.00 84.12 71 ARG A C 1
ATOM 509 O O . ARG A 1 71 ? 19.000 9.245 -11.413 1.00 84.12 71 ARG A O 1
#

Secondary structure (DSSP, 8-state):
--SSSGGG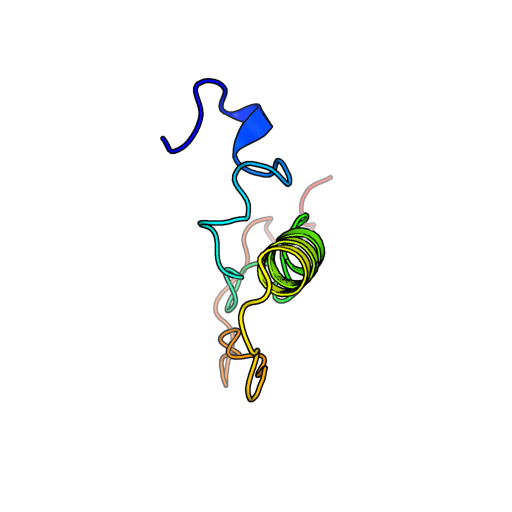GGSTTTGGG-----TTS--SPPTTHHHHHHHHHHTT-------------SS--PPTTTTT---

Organism: NCBI:txid420089

Sequence (71 aa):
MKVKADRDEASPYAAMLAGATGGNKTKAPGPGAQSVVRALARCSMKIGRIEDVTPIPSDSTRRKGGRRGSR